Protein AF-A0A2S6GXG1-F1 (afdb_monomer_lite)

Foldseek 3Di:
DDPVVLVVCVVVVHDCVVVDPCVPDDDPPPDDDDDDDDDDPVVLVVLVVVCVVVVHDSVVSV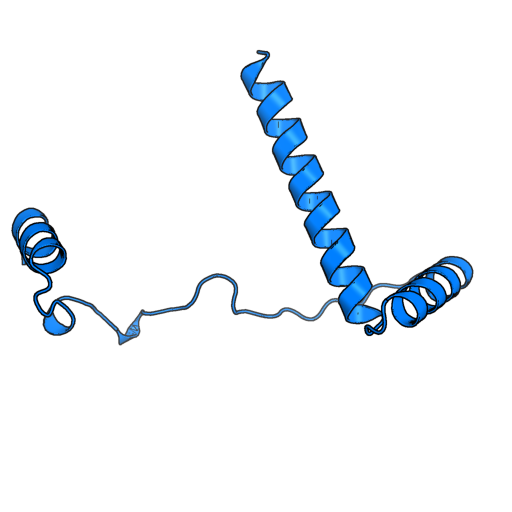VVVVVVVVVVVVVVVVVVVVVD

Organism: NCBI:txid173365

Secondary structure (DSSP, 8-state):
--HHHHHHHHHTT---GGGS-GGG---TT-----------HHHHHHHHHHHHHHT--HHHHHHHHHHHHHHHHHHHHHHHHHT-

Radius of gyration: 21.98 Å; chains: 1; bounding box: 42×41×55 Å

pLDDT: mean 90.19, std 7.78, range [59.84, 98.25]

Structure (mmCIF, N/CA/C/O backbone):
data_AF-A0A2S6GXG1-F1
#
_entry.id   AF-A0A2S6GXG1-F1
#
loop_
_atom_site.group_PDB
_atom_site.id
_atom_site.type_symbol
_atom_site.label_atom_id
_atom_site.label_alt_id
_atom_site.label_comp_id
_atom_site.label_asym_id
_atom_site.label_entity_id
_atom_site.label_seq_id
_atom_site.pdbx_PDB_ins_code
_atom_site.Cartn_x
_atom_site.Cartn_y
_atom_site.Cartn_z
_atom_site.occupancy
_atom_site.B_iso_or_equiv
_atom_site.auth_seq_id
_atom_site.auth_comp_id
_atom_site.auth_asym_id
_atom_site.auth_atom_id
_atom_site.pdbx_PDB_model_num
ATOM 1 N N . MET A 1 1 ? -26.525 -6.091 27.162 1.00 80.25 1 MET A N 1
ATOM 2 C CA . MET A 1 1 ? -25.979 -5.619 28.455 1.00 80.25 1 MET A CA 1
ATOM 3 C C . MET A 1 1 ? -25.800 -4.110 28.404 1.00 80.25 1 MET A C 1
ATOM 5 O O . MET A 1 1 ? -25.899 -3.553 27.312 1.00 80.25 1 MET A O 1
ATOM 9 N N . LYS A 1 2 ? -25.586 -3.446 29.541 1.00 86.94 2 LYS A N 1
ATOM 10 C CA . LYS A 1 2 ? -25.212 -2.022 29.548 1.00 86.94 2 LYS A CA 1
ATOM 11 C C . LYS A 1 2 ? -23.733 -1.859 29.176 1.00 86.94 2 LYS A C 1
ATOM 13 O O . LYS A 1 2 ? -22.966 -2.795 29.367 1.00 86.94 2 LYS A O 1
ATOM 18 N N . ALA A 1 3 ? -23.344 -0.692 28.661 1.00 87.88 3 ALA A N 1
ATOM 19 C CA . ALA A 1 3 ? -21.962 -0.426 28.246 1.00 87.88 3 ALA A CA 1
ATOM 20 C C . ALA A 1 3 ? -20.960 -0.635 29.398 1.00 87.88 3 ALA A C 1
ATOM 22 O O . ALA A 1 3 ? -20.029 -1.413 29.252 1.00 87.88 3 ALA A O 1
ATOM 23 N N . ASP A 1 4 ? -21.244 -0.083 30.580 1.00 91.00 4 ASP A N 1
ATOM 24 C CA . ASP A 1 4 ? -20.363 -0.208 31.753 1.00 91.00 4 ASP A CA 1
ATOM 25 C C . ASP A 1 4 ? -20.130 -1.669 32.192 1.00 91.00 4 ASP A C 1
ATOM 27 O O . ASP A 1 4 ? -19.062 -2.032 32.680 1.00 91.00 4 ASP A O 1
ATOM 31 N N . GLU A 1 5 ? -21.135 -2.534 32.017 1.00 88.75 5 GLU A N 1
ATOM 32 C CA . GLU A 1 5 ? -21.026 -3.967 32.318 1.00 88.75 5 GLU A CA 1
ATOM 33 C C . GLU A 1 5 ? -20.222 -4.715 31.250 1.00 88.75 5 GLU A C 1
ATOM 35 O O . GLU A 1 5 ? -19.544 -5.692 31.564 1.00 88.75 5 GLU A O 1
ATOM 40 N N . PHE A 1 6 ? -20.325 -4.284 29.989 1.00 91.44 6 PHE A N 1
ATOM 41 C CA . PHE A 1 6 ? -19.544 -4.825 28.881 1.00 91.44 6 PHE A CA 1
ATOM 42 C C . PHE A 1 6 ? -18.063 -4.507 29.075 1.00 91.44 6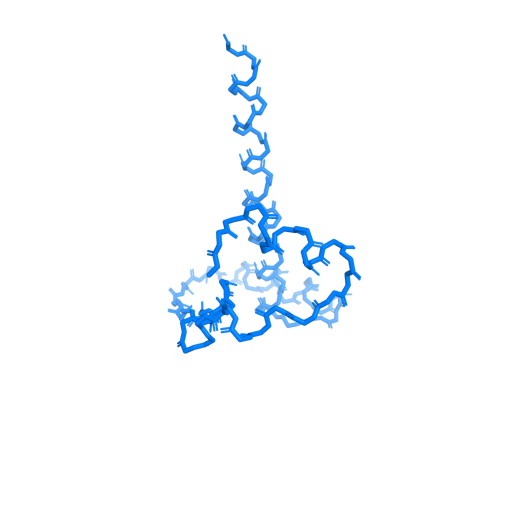 PHE A C 1
ATOM 44 O O . PHE A 1 6 ? -17.247 -5.426 29.046 1.00 91.44 6 PHE A O 1
ATOM 51 N N . ASP A 1 7 ? -17.744 -3.238 29.341 1.00 88.75 7 ASP A N 1
ATOM 52 C CA . ASP A 1 7 ? -16.371 -2.758 29.520 1.00 88.75 7 ASP A CA 1
ATOM 53 C C . ASP A 1 7 ? -15.698 -3.467 30.693 1.00 88.75 7 ASP A C 1
ATOM 55 O O . ASP A 1 7 ? -14.630 -4.053 30.540 1.00 88.75 7 ASP A O 1
ATOM 59 N N . LYS A 1 8 ? -16.381 -3.547 31.841 1.00 93.12 8 LYS A N 1
ATOM 60 C CA . LYS A 1 8 ? -15.866 -4.278 33.001 1.00 93.12 8 LYS A CA 1
ATOM 61 C C . LYS A 1 8 ? -15.588 -5.752 32.685 1.00 93.12 8 LYS A C 1
ATOM 63 O O . LYS A 1 8 ? -14.546 -6.275 33.066 1.00 93.12 8 LYS A O 1
ATOM 68 N N . LYS A 1 9 ? -16.507 -6.429 31.987 1.00 90.50 9 LYS A N 1
ATOM 69 C CA . LYS A 1 9 ? -16.351 -7.849 31.635 1.00 90.50 9 LYS A CA 1
ATOM 70 C C . LYS A 1 9 ? -15.203 -8.065 30.646 1.00 90.50 9 LYS A C 1
ATOM 72 O O . LYS A 1 9 ? -14.508 -9.070 30.753 1.00 90.50 9 LYS A O 1
ATOM 77 N N . PHE A 1 10 ? -15.006 -7.135 29.714 1.00 91.06 10 PHE A N 1
ATOM 78 C CA . PHE A 1 10 ? -13.882 -7.137 28.782 1.00 91.06 10 PHE A CA 1
ATOM 79 C C . PHE A 1 10 ? -12.543 -6.947 29.509 1.00 91.06 10 PHE A C 1
ATOM 81 O O . PHE A 1 10 ? -11.632 -7.753 29.323 1.00 91.06 10 PHE A O 1
ATOM 88 N N . ASP A 1 11 ? -12.446 -5.943 30.383 1.00 92.62 11 ASP A N 1
ATOM 89 C CA . AS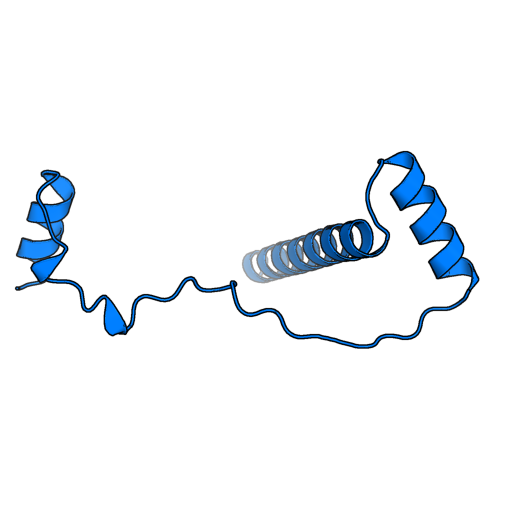P A 1 11 ? -11.221 -5.615 31.126 1.00 92.62 11 ASP A CA 1
ATOM 90 C C . ASP A 1 11 ? -10.810 -6.720 32.112 1.00 92.62 11 ASP A C 1
ATOM 92 O O . ASP A 1 11 ? -9.625 -6.972 32.324 1.00 92.62 11 ASP A O 1
ATOM 96 N N . GLU A 1 12 ? -11.785 -7.429 32.685 1.00 94.69 12 GLU A N 1
ATOM 97 C CA . GLU A 1 12 ? -11.563 -8.594 33.549 1.00 94.69 12 GLU A CA 1
ATOM 98 C C . GLU A 1 12 ? -11.178 -9.867 32.761 1.00 94.69 12 GLU A C 1
ATOM 100 O O . GLU A 1 12 ? -10.970 -10.926 33.356 1.00 94.69 12 GLU A O 1
ATOM 105 N N . GLY A 1 13 ? -11.063 -9.789 31.428 1.00 89.69 13 GLY A N 1
ATOM 106 C CA . GLY A 1 13 ? -10.722 -10.917 30.555 1.00 89.69 13 GLY A CA 1
ATOM 107 C C . GLY A 1 13 ? -11.853 -11.938 30.393 1.00 89.69 13 GLY A C 1
ATOM 108 O O . GLY A 1 13 ? -11.606 -13.088 30.025 1.00 89.69 13 GLY A O 1
ATOM 109 N N . GLY A 1 14 ? -13.089 -11.544 30.702 1.00 88.88 14 GLY A N 1
ATOM 110 C CA . GLY A 1 14 ? -14.278 -12.372 30.560 1.00 88.88 14 GLY A CA 1
ATOM 111 C C . GLY A 1 14 ? -14.760 -12.485 29.112 1.00 88.88 14 GLY A C 1
ATOM 112 O O . GLY A 1 14 ? -14.476 -11.644 28.261 1.00 88.88 14 GLY A O 1
ATOM 113 N N . ASP A 1 15 ? -15.544 -13.529 28.830 1.00 89.75 15 ASP A N 1
ATOM 114 C CA . ASP A 1 15 ? -16.123 -13.738 27.499 1.00 89.75 15 ASP A CA 1
ATOM 115 C C . ASP A 1 15 ? -17.271 -12.750 27.220 1.00 89.75 15 ASP A C 1
ATOM 117 O O . ASP A 1 15 ? -18.255 -12.675 27.966 1.00 89.75 15 ASP A O 1
ATOM 121 N N . ILE A 1 16 ? -17.146 -11.993 26.132 1.00 91.62 16 ILE A N 1
ATOM 122 C CA . ILE A 1 16 ? -18.110 -10.989 25.666 1.00 91.62 16 ILE A CA 1
ATOM 123 C C . ILE A 1 16 ? -18.778 -11.375 24.338 1.00 91.62 16 ILE A C 1
ATOM 125 O O . ILE A 1 16 ? -19.578 -10.596 23.821 1.00 91.62 16 ILE A O 1
ATOM 129 N N . LEU A 1 17 ? -18.474 -12.550 23.771 1.00 88.00 17 LEU A N 1
ATOM 130 C CA . LEU A 1 17 ? -18.941 -12.953 22.439 1.00 88.00 17 LEU A CA 1
ATOM 131 C C . LEU A 1 17 ? -20.470 -12.977 22.334 1.00 88.00 17 LEU A C 1
ATOM 133 O O . LEU A 1 17 ? -21.007 -12.516 21.331 1.00 88.00 17 LEU A O 1
ATOM 137 N N . ASP A 1 18 ? -21.169 -13.399 23.391 1.00 87.12 18 ASP A N 1
ATOM 138 C CA . ASP A 1 18 ? -22.640 -13.422 23.450 1.00 87.12 18 ASP A CA 1
ATOM 139 C C . ASP A 1 18 ? -23.281 -12.028 23.343 1.00 87.12 18 ASP A C 1
ATOM 141 O O . ASP A 1 18 ? -24.460 -11.893 23.012 1.00 87.12 18 ASP A O 1
ATOM 145 N N . ALA A 1 19 ? -22.519 -10.974 23.651 1.00 87.62 19 ALA A N 1
ATOM 146 C CA . ALA A 1 19 ? -22.968 -9.590 23.560 1.00 87.62 19 ALA A CA 1
ATOM 147 C C . ALA A 1 19 ? -22.662 -8.946 22.196 1.00 87.62 19 ALA A C 1
ATOM 149 O O . ALA A 1 19 ? -23.102 -7.821 21.948 1.00 87.62 19 ALA A O 1
ATOM 150 N N . LEU A 1 20 ? -21.925 -9.633 21.316 1.00 87.50 20 LEU A N 1
ATOM 151 C CA . LEU A 1 20 ? -21.515 -9.135 20.006 1.00 87.50 20 LEU A CA 1
ATOM 152 C C . LEU A 1 20 ? -22.373 -9.735 18.885 1.00 87.50 20 LEU A C 1
ATOM 154 O O . LEU A 1 20 ? -22.526 -10.947 18.759 1.00 87.50 20 LEU A O 1
ATOM 158 N N . ASP A 1 21 ? -22.871 -8.881 17.989 1.00 86.69 21 ASP A N 1
ATOM 159 C CA . ASP A 1 21 ? -23.500 -9.326 16.743 1.00 86.69 21 ASP A CA 1
ATOM 160 C C . ASP A 1 21 ? -22.425 -9.675 15.702 1.00 86.69 21 ASP A C 1
ATOM 162 O O . ASP A 1 21 ? -22.040 -8.860 14.855 1.00 86.69 21 ASP A O 1
ATOM 166 N N . LEU A 1 22 ? -21.928 -10.912 15.767 1.00 86.00 22 LEU A N 1
ATOM 167 C CA . LEU A 1 22 ? -20.890 -11.405 14.861 1.00 86.00 22 LEU A CA 1
ATOM 168 C C . LEU A 1 22 ? -21.358 -11.494 13.401 1.00 86.00 22 LEU A C 1
ATOM 170 O O . LEU A 1 22 ? -20.519 -11.495 12.503 1.00 86.00 22 LEU A O 1
ATOM 174 N N . SER A 1 23 ? -22.669 -11.496 13.130 1.00 86.12 23 SER A N 1
ATOM 175 C CA . SER A 1 23 ? -23.186 -11.491 11.752 1.00 86.12 23 SER A CA 1
ATOM 176 C C . SER A 1 23 ? -22.828 -10.208 10.992 1.00 86.12 23 SER A C 1
ATOM 178 O O . SER A 1 23 ? -22.759 -10.203 9.764 1.00 86.12 23 SER A O 1
ATOM 180 N N . LYS A 1 24 ? -22.548 -9.123 11.725 1.00 81.44 24 LYS A N 1
ATOM 181 C CA . LYS A 1 24 ? -22.100 -7.830 11.191 1.00 81.44 24 LYS A CA 1
ATOM 182 C C . LYS A 1 24 ? -20.603 -7.593 11.372 1.00 81.44 24 LYS A C 1
ATOM 184 O O . LYS A 1 24 ? -20.111 -6.531 10.980 1.00 81.44 24 LYS A O 1
ATOM 189 N N . ALA A 1 25 ? -19.875 -8.544 11.958 1.00 82.31 25 ALA A N 1
ATOM 190 C CA . ALA A 1 25 ? -18.436 -8.428 12.117 1.00 82.31 25 ALA A CA 1
ATOM 191 C C . ALA A 1 25 ? -17.779 -8.397 10.732 1.00 82.31 25 ALA A C 1
ATOM 193 O O . ALA A 1 25 ? -17.826 -9.361 9.971 1.00 82.31 25 ALA A O 1
ATOM 194 N N . LYS A 1 26 ? -17.154 -7.267 10.399 1.00 77.50 26 LYS A N 1
ATOM 195 C CA . LYS A 1 26 ? -16.391 -7.095 9.164 1.00 77.50 26 LYS A CA 1
ATOM 196 C C . LYS A 1 26 ? -15.003 -6.578 9.486 1.00 77.50 26 LYS A C 1
ATOM 198 O O . LYS A 1 26 ? -14.842 -5.683 10.314 1.00 77.50 26 LYS A O 1
ATOM 203 N N . ARG A 1 27 ? -14.000 -7.098 8.783 1.00 75.12 27 ARG A N 1
ATOM 204 C CA . ARG A 1 27 ? -12.688 -6.454 8.747 1.00 75.12 27 ARG A CA 1
ATOM 205 C C . ARG A 1 27 ? -12.786 -5.256 7.815 1.00 75.12 27 ARG A C 1
ATOM 207 O O . ARG A 1 27 ? -12.930 -5.409 6.604 1.00 75.12 27 ARG A O 1
ATOM 214 N N . THR A 1 28 ? -12.755 -4.057 8.378 1.00 69.94 28 THR A N 1
ATOM 215 C CA . THR A 1 28 ? -12.589 -2.835 7.590 1.00 69.94 28 THR A CA 1
ATOM 216 C C . THR A 1 28 ? -11.269 -2.921 6.809 1.00 69.94 28 THR A C 1
ATOM 218 O O . THR A 1 28 ? -10.314 -3.540 7.269 1.00 69.94 28 THR A O 1
ATOM 221 N N . MET A 1 29 ? -11.231 -2.358 5.595 1.00 67.44 29 MET A N 1
ATOM 222 C CA . MET A 1 29 ? -10.075 -2.395 4.673 1.00 67.44 29 MET A CA 1
ATOM 223 C C . MET A 1 29 ? -9.751 -3.748 4.001 1.00 67.44 29 MET A C 1
ATOM 225 O O . MET A 1 29 ? -8.708 -3.866 3.361 1.00 67.44 29 MET A O 1
ATOM 229 N N . HIS A 1 30 ? -10.627 -4.757 4.084 1.00 66.62 30 HIS A N 1
ATOM 230 C CA . HIS A 1 30 ? -10.436 -6.026 3.358 1.00 66.62 30 HIS A CA 1
ATOM 231 C C . HIS A 1 30 ? -10.947 -6.006 1.905 1.00 66.62 30 HIS A C 1
ATOM 233 O O . HIS A 1 30 ? -10.511 -6.827 1.096 1.00 66.62 30 HIS A O 1
ATOM 239 N N . ASP A 1 31 ? -11.851 -5.083 1.566 1.00 78.88 31 ASP A N 1
ATOM 240 C CA . ASP A 1 31 ? -12.469 -5.028 0.240 1.00 78.88 31 ASP A CA 1
ATOM 241 C C . ASP A 1 31 ? -11.466 -4.537 -0.813 1.00 78.88 31 ASP A C 1
ATOM 243 O O . ASP A 1 31 ? -11.047 -3.377 -0.818 1.00 78.88 31 ASP A O 1
ATOM 247 N N . GLN A 1 32 ? -11.081 -5.424 -1.732 1.00 80.12 32 GLN A N 1
ATOM 248 C CA . GLN A 1 32 ? -10.200 -5.091 -2.850 1.00 80.12 32 GLN A CA 1
ATOM 249 C C . GLN A 1 32 ? -11.025 -4.668 -4.067 1.00 80.12 32 GLN A C 1
ATOM 251 O O . GLN A 1 32 ? -11.850 -5.430 -4.571 1.00 80.12 32 GLN A O 1
ATOM 256 N N . LYS A 1 33 ? -10.765 -3.467 -4.590 1.00 88.06 33 LYS A N 1
ATOM 257 C CA . LYS A 1 33 ? -11.354 -2.982 -5.844 1.00 88.06 33 LYS A CA 1
ATOM 258 C C . LYS A 1 33 ? -10.298 -2.975 -6.946 1.00 88.06 33 LYS A C 1
ATOM 260 O O . LYS A 1 33 ? -9.227 -2.402 -6.771 1.00 88.06 33 LYS A O 1
ATOM 265 N N . ARG A 1 34 ? -10.606 -3.587 -8.095 1.00 88.81 34 ARG A N 1
ATOM 266 C CA . ARG A 1 34 ? -9.732 -3.546 -9.277 1.00 88.81 34 ARG A CA 1
ATOM 267 C C . ARG A 1 34 ? -9.828 -2.180 -9.955 1.00 88.81 34 ARG A C 1
ATOM 269 O O . ARG A 1 34 ? -10.928 -1.672 -10.169 1.00 88.81 34 ARG A O 1
ATOM 276 N N . VAL A 1 35 ? -8.677 -1.621 -10.311 1.00 91.50 35 VAL A N 1
ATOM 277 C CA . VAL A 1 35 ? -8.546 -0.364 -11.053 1.00 91.50 35 VAL A CA 1
ATOM 278 C C . VAL A 1 35 ? -7.580 -0.602 -12.211 1.00 91.50 35 VAL A C 1
ATOM 280 O O . VAL A 1 35 ? -6.558 -1.260 -12.022 1.00 91.50 35 VAL A O 1
ATOM 283 N N . ASN A 1 36 ? -7.916 -0.088 -13.393 1.00 93.75 36 ASN A N 1
ATOM 284 C CA . ASN A 1 36 ? -7.048 -0.116 -14.570 1.00 93.75 36 ASN A CA 1
ATOM 285 C C . ASN A 1 36 ? -6.409 1.266 -14.735 1.00 93.75 36 ASN A C 1
ATOM 287 O O . ASN A 1 36 ? -7.107 2.273 -14.619 1.00 93.75 36 ASN A O 1
ATOM 291 N N . VAL A 1 37 ? -5.100 1.306 -14.977 1.00 93.38 37 VAL A N 1
ATOM 292 C CA . VAL A 1 37 ? -4.320 2.539 -15.134 1.00 93.38 37 VAL A CA 1
ATOM 293 C C . VAL A 1 37 ? -3.292 2.319 -16.234 1.00 93.38 37 VAL A C 1
ATOM 295 O O . VAL A 1 37 ? -2.593 1.304 -16.218 1.00 93.38 37 VAL A O 1
ATOM 298 N N . ASP A 1 38 ? -3.190 3.275 -17.152 1.00 96.38 38 ASP A N 1
ATOM 299 C CA . ASP A 1 38 ? -2.156 3.292 -18.182 1.00 96.38 38 ASP A CA 1
ATOM 300 C C . ASP A 1 38 ? -0.928 4.061 -17.689 1.00 96.38 38 ASP A C 1
ATOM 302 O O . ASP A 1 38 ? -1.043 5.129 -17.082 1.00 96.38 38 ASP A O 1
ATOM 306 N N . PHE A 1 39 ? 0.259 3.526 -17.973 1.00 96.06 39 PHE A N 1
ATOM 307 C CA . PHE A 1 39 ? 1.538 4.130 -17.609 1.00 96.06 39 PHE A CA 1
ATOM 308 C C . PHE A 1 39 ? 2.418 4.308 -18.851 1.00 96.06 39 PHE A C 1
ATOM 310 O O . PHE A 1 39 ? 2.445 3.422 -19.709 1.00 96.06 39 PHE A O 1
ATOM 317 N N . PRO A 1 40 ? 3.183 5.410 -18.953 1.00 98.25 40 PRO A N 1
ATOM 318 C CA . PRO A 1 40 ? 4.215 5.540 -19.974 1.00 98.25 40 PRO A CA 1
ATOM 319 C C . PRO A 1 40 ? 5.250 4.411 -19.879 1.00 98.25 40 PRO A C 1
ATOM 321 O O . PRO A 1 40 ? 5.613 3.998 -18.777 1.00 98.25 40 PRO A O 1
ATOM 324 N N . ALA A 1 41 ? 5.787 3.973 -21.021 1.00 97.88 41 ALA A N 1
ATOM 325 C CA . ALA A 1 41 ? 6.756 2.873 -21.081 1.00 97.88 41 ALA A CA 1
ATOM 326 C C . ALA A 1 41 ? 7.969 3.087 -20.154 1.00 97.88 41 ALA A C 1
ATOM 328 O O . ALA A 1 41 ? 8.293 2.211 -19.358 1.00 97.88 41 ALA A O 1
ATOM 329 N N . TRP A 1 42 ? 8.550 4.293 -20.159 1.00 98.19 42 TRP A N 1
ATOM 330 C CA . TRP A 1 42 ? 9.694 4.642 -19.302 1.00 98.19 42 TRP A CA 1
ATOM 331 C C . TRP A 1 42 ? 9.401 4.477 -17.802 1.00 98.19 42 TRP A C 1
ATOM 333 O O . TRP A 1 42 ? 10.294 4.172 -17.008 1.00 98.19 42 TRP A O 1
ATOM 343 N N . MET A 1 43 ? 8.144 4.679 -17.395 1.00 97.25 43 MET A N 1
ATOM 344 C CA . MET A 1 43 ? 7.734 4.548 -16.001 1.00 97.25 43 MET A CA 1
ATOM 345 C C . MET A 1 43 ? 7.614 3.076 -15.619 1.00 97.25 43 MET A C 1
ATOM 347 O O . MET A 1 43 ? 8.050 2.696 -14.538 1.00 97.25 43 MET A O 1
ATOM 351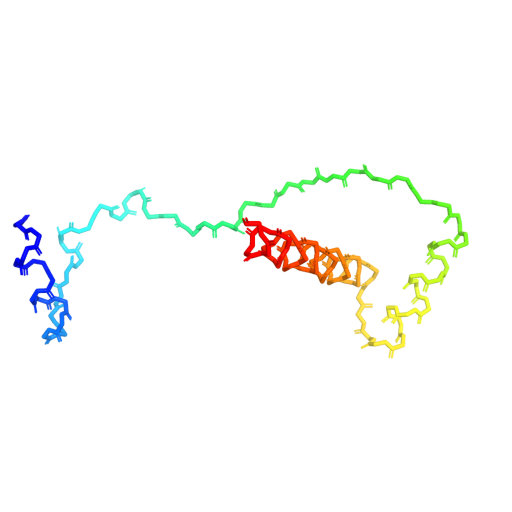 N N . ILE A 1 44 ? 7.074 2.246 -16.516 1.00 96.62 44 ILE A N 1
ATOM 352 C CA . ILE A 1 44 ? 6.992 0.795 -16.318 1.00 96.62 44 ILE A CA 1
ATOM 353 C C . ILE A 1 44 ? 8.397 0.204 -16.174 1.00 96.62 44 ILE A C 1
ATOM 355 O O . ILE A 1 44 ? 8.644 -0.520 -15.215 1.00 96.62 44 ILE A O 1
ATOM 359 N N . GLU A 1 45 ? 9.324 0.576 -17.057 1.00 97.69 45 GLU A N 1
ATOM 360 C CA . GLU A 1 45 ? 10.724 0.129 -16.999 1.00 97.69 45 GLU A CA 1
ATOM 361 C C . GLU A 1 45 ? 11.398 0.515 -15.676 1.00 97.69 45 GLU A C 1
ATOM 363 O O . GLU A 1 45 ? 12.106 -0.284 -15.062 1.00 97.69 45 GLU A O 1
ATOM 368 N N . SER A 1 46 ? 11.138 1.736 -15.202 1.00 96.75 46 SER A N 1
ATOM 369 C CA . SER A 1 46 ? 11.656 2.216 -13.919 1.00 96.75 46 SER A CA 1
ATOM 370 C C . SER A 1 46 ? 11.069 1.440 -12.734 1.00 96.75 46 SER A C 1
ATOM 372 O O . SER A 1 46 ? 11.802 1.084 -11.812 1.00 96.75 46 SER A O 1
ATOM 374 N N . LEU A 1 47 ? 9.763 1.148 -12.767 1.00 96.94 47 LEU A N 1
ATOM 375 C CA . LEU A 1 47 ? 9.077 0.358 -11.740 1.00 96.94 47 LEU A CA 1
ATOM 376 C C . LEU A 1 47 ? 9.579 -1.087 -11.703 1.00 96.94 47 LEU A C 1
ATOM 378 O O . LEU A 1 47 ? 9.758 -1.630 -10.619 1.00 96.94 47 LEU A O 1
ATOM 382 N N . ASP A 1 48 ? 9.814 -1.697 -12.864 1.00 97.00 48 ASP A N 1
ATOM 383 C CA . ASP A 1 48 ? 10.333 -3.063 -12.968 1.00 97.00 48 ASP A CA 1
ATOM 384 C C . ASP A 1 48 ? 11.726 -3.188 -12.377 1.00 97.00 48 ASP A C 1
ATOM 386 O O . ASP A 1 48 ? 11.954 -4.032 -11.515 1.00 97.00 48 ASP A O 1
ATOM 390 N N . LYS A 1 49 ? 12.636 -2.288 -12.761 1.00 97.50 49 LYS A N 1
ATOM 391 C CA . LYS A 1 49 ? 14.002 -2.275 -12.232 1.00 97.50 49 LYS A CA 1
ATOM 392 C C . LYS A 1 49 ? 14.024 -2.200 -10.705 1.00 97.50 49 LYS A C 1
ATOM 394 O O . LYS 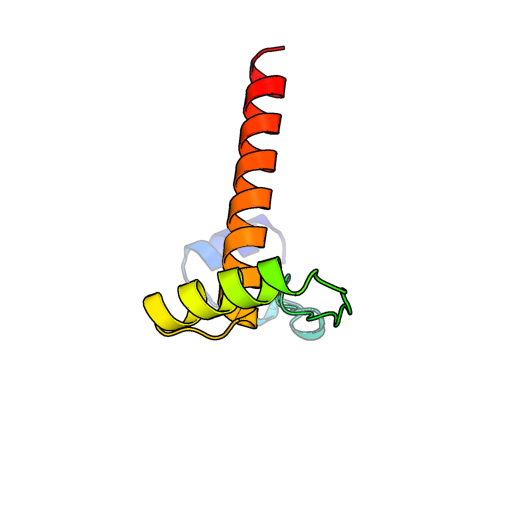A 1 49 ? 14.859 -2.831 -10.060 1.00 97.50 49 LYS A O 1
ATOM 399 N N . GLU A 1 50 ? 13.125 -1.412 -10.131 1.00 97.19 50 GLU A N 1
ATOM 400 C CA . GLU A 1 50 ? 13.047 -1.236 -8.688 1.00 97.19 50 GLU A CA 1
ATOM 401 C C . GLU A 1 50 ? 12.372 -2.414 -7.980 1.00 97.19 50 GLU A C 1
ATOM 403 O O . GLU A 1 50 ? 12.833 -2.854 -6.925 1.00 97.19 50 GLU A O 1
ATOM 408 N N . ALA A 1 51 ? 11.316 -2.962 -8.582 1.00 97.44 51 ALA A N 1
ATOM 409 C CA . ALA A 1 51 ? 10.664 -4.170 -8.105 1.00 97.44 51 ALA A CA 1
ATOM 410 C C . ALA A 1 51 ? 11.660 -5.343 -8.060 1.00 97.44 51 ALA A C 1
ATOM 412 O O . ALA A 1 51 ? 11.768 -6.011 -7.030 1.00 97.44 51 ALA A O 1
ATOM 413 N N . ASP A 1 52 ? 12.469 -5.508 -9.109 1.00 97.12 52 ASP A N 1
ATOM 414 C CA . ASP A 1 52 ? 13.526 -6.519 -9.191 1.00 97.12 52 ASP A CA 1
ATOM 415 C C . ASP A 1 52 ? 14.622 -6.292 -8.143 1.00 97.12 52 ASP A C 1
ATOM 417 O O . ASP A 1 52 ? 15.052 -7.235 -7.477 1.00 97.12 52 ASP A O 1
ATOM 421 N N . ARG A 1 53 ? 15.048 -5.037 -7.940 1.00 96.88 53 ARG A N 1
ATOM 422 C CA . ARG A 1 53 ? 16.075 -4.674 -6.948 1.00 96.88 53 ARG A CA 1
ATOM 423 C C . ARG A 1 53 ? 15.678 -5.073 -5.526 1.00 96.88 53 ARG A C 1
ATOM 425 O O . ARG A 1 53 ? 16.541 -5.459 -4.739 1.00 96.88 53 ARG A O 1
ATOM 432 N N . ILE A 1 54 ? 14.398 -4.935 -5.187 1.00 94.75 54 ILE A N 1
ATOM 433 C CA . ILE A 1 54 ? 13.855 -5.232 -3.852 1.00 94.75 54 ILE A CA 1
ATOM 434 C C . ILE A 1 54 ? 13.336 -6.682 -3.770 1.00 94.75 54 ILE A C 1
ATOM 436 O O . ILE A 1 54 ? 13.142 -7.208 -2.676 1.00 94.75 54 ILE A O 1
ATOM 440 N N . GLY A 1 55 ? 13.155 -7.359 -4.908 1.00 95.88 55 GLY A N 1
ATOM 441 C CA . GLY A 1 55 ? 12.658 -8.734 -4.975 1.00 95.88 55 GLY A CA 1
ATOM 442 C C . GLY A 1 55 ? 11.144 -8.839 -4.775 1.00 95.88 55 GLY A C 1
ATOM 443 O O . GLY A 1 55 ? 10.661 -9.766 -4.126 1.00 95.88 55 GLY A O 1
ATOM 444 N N . VAL A 1 56 ? 10.382 -7.878 -5.300 1.00 96.94 56 VAL A N 1
ATOM 445 C CA . VAL A 1 56 ? 8.915 -7.825 -5.209 1.00 96.94 56 VAL A CA 1
ATOM 446 C C . VAL A 1 56 ? 8.284 -7.694 -6.592 1.00 96.94 56 VAL A C 1
ATOM 448 O O . VAL A 1 56 ? 8.958 -7.447 -7.582 1.00 96.94 56 VAL A O 1
ATOM 451 N N . THR A 1 57 ? 6.963 -7.850 -6.685 1.00 97.25 57 THR A N 1
ATOM 452 C CA . THR A 1 57 ? 6.261 -7.625 -7.957 1.00 97.25 57 THR A CA 1
ATOM 453 C C . THR A 1 57 ? 6.076 -6.133 -8.240 1.00 97.25 57 THR A C 1
ATOM 455 O O . THR A 1 57 ? 5.956 -5.325 -7.313 1.00 97.25 57 THR A O 1
ATOM 458 N N . ARG A 1 58 ? 5.910 -5.771 -9.519 1.00 95.62 58 ARG A N 1
ATOM 459 C CA . ARG A 1 58 ? 5.513 -4.413 -9.933 1.00 95.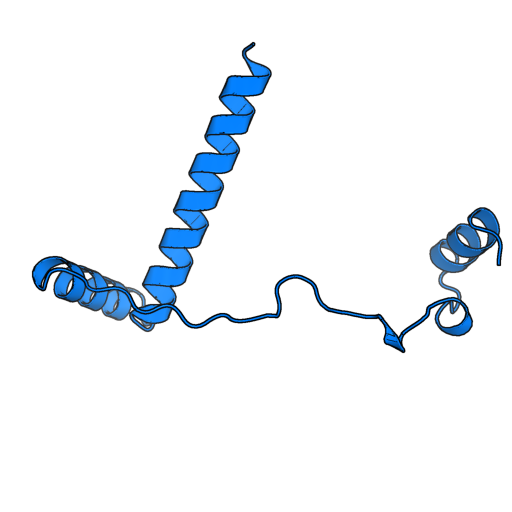62 58 ARG A CA 1
ATOM 460 C C . ARG A 1 58 ? 4.263 -3.913 -9.194 1.00 95.62 58 ARG A C 1
ATOM 462 O O . ARG A 1 58 ? 4.188 -2.761 -8.783 1.00 95.62 58 ARG A O 1
ATOM 469 N N . GLN A 1 59 ? 3.269 -4.778 -8.998 1.00 94.81 59 GLN A N 1
ATOM 470 C CA . GLN A 1 59 ? 2.043 -4.411 -8.280 1.00 94.81 59 GLN A CA 1
ATOM 471 C C . GLN A 1 59 ? 2.318 -4.100 -6.803 1.00 94.81 59 GLN A C 1
ATOM 473 O O . GLN A 1 59 ? 1.738 -3.165 -6.251 1.00 94.81 59 GLN A O 1
ATOM 478 N N . SER A 1 60 ? 3.222 -4.853 -6.174 1.00 94.75 60 SER A N 1
ATOM 479 C CA . SER A 1 60 ? 3.628 -4.633 -4.786 1.00 94.75 60 SER A CA 1
ATOM 480 C C . SER A 1 60 ? 4.338 -3.293 -4.612 1.00 94.75 60 SER A C 1
ATOM 482 O O . SER A 1 60 ? 3.977 -2.556 -3.698 1.00 94.75 60 SER A O 1
ATOM 484 N N . ILE A 1 61 ? 5.286 -2.945 -5.494 1.00 95.56 61 ILE A N 1
ATOM 485 C CA . ILE A 1 61 ? 6.005 -1.666 -5.382 1.00 95.56 61 ILE A CA 1
ATOM 486 C C . ILE A 1 61 ? 5.068 -0.473 -5.617 1.00 95.56 61 ILE A C 1
ATOM 488 O O . ILE A 1 61 ? 5.090 0.478 -4.840 1.00 95.56 61 ILE A O 1
ATOM 492 N N . ILE A 1 62 ? 4.148 -0.569 -6.590 1.00 95.62 62 ILE A N 1
ATOM 493 C CA . ILE A 1 62 ? 3.110 0.452 -6.817 1.00 95.62 62 ILE A CA 1
ATOM 494 C C . ILE A 1 62 ? 2.260 0.647 -5.556 1.00 95.62 62 ILE A C 1
ATOM 496 O O . ILE A 1 62 ? 1.991 1.780 -5.160 1.00 95.62 62 ILE A O 1
ATOM 500 N N . LYS A 1 63 ? 1.839 -0.448 -4.911 1.00 93.62 63 LYS A N 1
ATOM 501 C CA . LYS A 1 63 ? 1.020 -0.390 -3.695 1.00 93.62 63 LYS A CA 1
ATOM 502 C C . LYS A 1 63 ? 1.756 0.300 -2.545 1.00 93.62 63 LYS A C 1
ATOM 504 O O . LYS A 1 63 ? 1.152 1.133 -1.875 1.00 93.62 63 LYS A O 1
ATOM 509 N N . VAL A 1 64 ? 3.018 -0.059 -2.310 1.00 94.25 64 VAL A N 1
ATOM 510 C CA . VAL A 1 64 ? 3.829 0.499 -1.216 1.00 94.25 64 VAL A CA 1
ATOM 511 C C . VAL A 1 64 ? 4.035 1.996 -1.420 1.00 94.25 64 VAL A C 1
ATOM 513 O O . VAL A 1 64 ? 3.656 2.780 -0.557 1.00 94.25 64 VAL A O 1
ATOM 516 N N . TRP A 1 65 ? 4.512 2.409 -2.592 1.00 95.62 65 TRP A N 1
ATOM 517 C CA . TRP A 1 65 ? 4.771 3.823 -2.873 1.00 95.62 65 TRP A CA 1
ATOM 518 C C . TRP A 1 65 ? 3.514 4.686 -2.855 1.00 95.62 65 TRP A C 1
ATOM 520 O O . TRP A 1 65 ? 3.551 5.834 -2.413 1.00 95.62 65 TRP A O 1
ATOM 530 N N . LEU A 1 66 ? 2.383 4.150 -3.323 1.00 95.25 66 LEU A N 1
ATOM 531 C CA . LEU A 1 66 ? 1.112 4.860 -3.236 1.00 95.25 66 LEU A CA 1
ATOM 532 C C . LEU A 1 66 ? 0.681 5.050 -1.776 1.00 95.25 66 LEU A C 1
ATOM 534 O O . LEU A 1 66 ? 0.217 6.133 -1.429 1.00 95.25 66 LEU A O 1
ATOM 538 N N . ALA A 1 67 ? 0.844 4.029 -0.929 1.00 93.44 67 ALA A N 1
ATOM 539 C CA . ALA A 1 67 ? 0.543 4.132 0.496 1.00 93.44 67 ALA A CA 1
ATOM 540 C C . ALA A 1 67 ? 1.442 5.171 1.184 1.00 93.44 67 ALA A C 1
ATOM 542 O O . ALA A 1 67 ? 0.920 6.094 1.804 1.00 93.44 67 ALA A O 1
ATOM 543 N N . GLU A 1 68 ? 2.760 5.097 0.973 1.00 95.25 68 GLU A N 1
ATOM 544 C CA . GLU A 1 68 ? 3.735 6.058 1.510 1.00 95.25 68 GLU A CA 1
ATOM 545 C C . GLU A 1 68 ? 3.394 7.495 1.102 1.00 95.25 68 GLU A C 1
ATOM 547 O O . GLU A 1 68 ? 3.370 8.403 1.933 1.00 95.25 68 GLU A O 1
ATOM 552 N N . ARG A 1 69 ? 3.054 7.709 -0.176 1.00 95.88 69 ARG A N 1
ATOM 553 C CA . ARG A 1 69 ? 2.675 9.036 -0.665 1.00 95.88 69 ARG A CA 1
ATOM 554 C C . ARG A 1 69 ? 1.384 9.545 -0.023 1.00 95.88 69 ARG A C 1
ATOM 556 O O . ARG A 1 69 ? 1.278 10.734 0.271 1.00 95.88 69 ARG A O 1
ATOM 563 N N . LEU A 1 70 ? 0.387 8.680 0.166 1.00 94.38 70 LEU A N 1
ATOM 564 C CA . LEU A 1 70 ? -0.875 9.054 0.810 1.00 94.38 70 LEU A CA 1
ATOM 565 C C . LEU A 1 70 ? -0.676 9.396 2.292 1.00 94.38 70 LEU A C 1
ATOM 567 O O . LEU A 1 70 ? -1.271 10.362 2.773 1.00 94.38 70 LEU A O 1
ATOM 571 N N . GLU A 1 71 ? 0.175 8.648 2.992 1.00 94.12 71 GLU A N 1
ATOM 572 C CA . GLU A 1 71 ? 0.553 8.922 4.380 1.00 94.12 71 GLU A CA 1
ATOM 573 C C . GLU A 1 71 ? 1.299 10.255 4.507 1.00 94.12 71 GLU A C 1
ATOM 575 O O . GLU A 1 71 ? 0.932 11.081 5.343 1.00 94.12 71 GLU A O 1
ATOM 580 N N . GLU A 1 72 ? 2.271 10.518 3.626 1.00 96.12 72 GLU A N 1
ATOM 581 C CA . GLU A 1 72 ? 3.004 11.789 3.570 1.00 96.12 72 GLU A CA 1
ATOM 582 C C . GLU A 1 72 ? 2.045 12.977 3.381 1.00 96.12 72 GLU A C 1
ATOM 584 O O . GLU A 1 72 ? 2.114 13.978 4.098 1.00 96.12 72 GLU A O 1
ATOM 589 N N . LEU A 1 73 ? 1.093 12.863 2.449 1.00 94.25 73 LEU A N 1
ATOM 590 C CA . LEU A 1 73 ? 0.087 13.899 2.206 1.00 94.25 73 LEU A CA 1
ATOM 591 C C . LEU A 1 73 ? -0.827 14.121 3.418 1.00 94.25 73 LEU A C 1
ATOM 593 O O . LEU A 1 73 ? -1.147 15.269 3.741 1.00 94.25 73 LEU A O 1
ATOM 597 N N . ALA A 1 74 ? -1.247 13.048 4.091 1.00 92.75 74 ALA A N 1
ATOM 598 C CA . ALA A 1 74 ? -2.074 13.137 5.290 1.00 92.75 74 ALA A CA 1
ATOM 599 C C . ALA A 1 74 ? -1.323 13.820 6.443 1.00 92.75 74 ALA A C 1
ATOM 601 O O . ALA A 1 74 ? -1.869 14.730 7.075 1.00 92.75 74 ALA A O 1
ATOM 602 N N . ALA A 1 75 ? -0.061 13.443 6.666 1.00 91.56 75 ALA A N 1
ATOM 603 C CA . ALA A 1 75 ? 0.803 14.048 7.674 1.00 91.56 75 ALA A CA 1
ATOM 604 C C . ALA A 1 75 ? 1.023 15.545 7.403 1.00 91.56 75 ALA A C 1
ATOM 606 O O . ALA A 1 75 ? 0.817 16.381 8.286 1.00 91.56 75 ALA A O 1
ATOM 607 N N . ASN A 1 76 ? 1.337 15.907 6.157 1.00 92.88 76 ASN A N 1
ATOM 608 C CA . ASN A 1 76 ? 1.532 17.299 5.751 1.00 92.88 76 ASN A CA 1
ATOM 609 C C . ASN A 1 76 ? 0.269 18.146 5.954 1.00 92.88 76 ASN A C 1
ATOM 611 O O . ASN A 1 76 ? 0.345 19.282 6.425 1.00 92.88 76 ASN A O 1
ATOM 615 N N . LYS A 1 77 ? -0.909 17.592 5.648 1.00 91.25 77 LYS A N 1
ATOM 616 C CA . LYS A 1 77 ? -2.188 18.275 5.875 1.00 91.25 77 LYS A CA 1
ATOM 617 C C . LYS A 1 77 ? -2.450 18.516 7.363 1.00 91.25 77 LYS A C 1
ATOM 619 O O . LYS A 1 77 ? -2.897 19.605 7.719 1.00 91.25 77 LYS A O 1
ATOM 624 N N . ALA A 1 78 ? -2.154 17.542 8.222 1.00 90.56 78 ALA A N 1
ATOM 625 C CA . ALA A 1 78 ? -2.305 17.688 9.669 1.00 90.56 78 ALA A CA 1
ATOM 626 C C . ALA A 1 78 ? -1.389 18.790 10.229 1.00 90.56 78 ALA A C 1
ATOM 628 O O . ALA A 1 78 ? -1.846 19.637 10.995 1.00 90.56 78 ALA A O 1
ATOM 629 N N . LEU A 1 79 ? -0.129 18.850 9.779 1.00 89.06 79 LEU A N 1
ATOM 630 C CA . LEU A 1 79 ? 0.818 19.904 10.167 1.00 89.06 79 LEU A CA 1
ATOM 631 C C . LEU A 1 79 ? 0.335 21.304 9.759 1.00 89.06 79 LEU A C 1
ATOM 633 O O . LEU A 1 79 ? 0.409 22.246 10.548 1.00 89.06 79 LEU A O 1
ATOM 637 N N . GLN A 1 80 ? -0.214 21.444 8.548 1.00 87.50 80 GLN A N 1
ATOM 638 C CA . GLN A 1 80 ? -0.780 22.713 8.076 1.00 87.50 80 GLN A CA 1
ATOM 639 C C . GLN A 1 80 ? -2.008 23.151 8.879 1.00 87.50 80 GLN A C 1
ATOM 641 O O . GLN A 1 80 ? -2.231 24.348 9.041 1.00 87.50 80 GLN A O 1
ATOM 646 N N . GLN A 1 81 ? -2.815 22.203 9.359 1.00 85.12 81 GLN A N 1
ATOM 647 C CA . GLN A 1 81 ? -3.994 22.485 10.178 1.00 85.12 81 GLN A CA 1
ATOM 648 C C . GLN A 1 81 ? -3.627 22.854 11.617 1.00 85.12 81 GLN A C 1
ATOM 650 O O . GLN A 1 81 ? -4.266 23.731 12.176 1.00 85.12 81 GLN A O 1
ATOM 655 N N . ALA A 1 82 ? -2.590 22.238 12.189 1.00 79.12 82 ALA A N 1
ATOM 656 C CA . ALA A 1 82 ? -2.088 22.568 13.524 1.00 79.12 82 ALA A CA 1
ATOM 657 C C . ALA A 1 82 ? -1.337 23.914 13.585 1.00 79.12 82 ALA A C 1
ATOM 659 O O . ALA A 1 82 ? -1.152 24.464 14.665 1.00 79.12 82 ALA A O 1
ATOM 660 N N . SER A 1 83 ? -0.895 24.432 12.434 1.00 76.69 83 SER A N 1
ATOM 661 C CA . SER A 1 83 ? -0.202 25.726 12.310 1.00 76.69 83 SER A CA 1
ATOM 662 C C . SER A 1 83 ? -1.149 26.906 12.028 1.00 76.69 83 SER A C 1
ATOM 664 O O . SER A 1 83 ? -0.677 28.006 11.736 1.00 76.69 83 SER A O 1
ATOM 666 N N . ARG A 1 84 ? -2.466 26.673 12.042 1.00 59.84 84 ARG A N 1
ATOM 667 C CA . ARG A 1 84 ? -3.527 27.679 11.885 1.00 59.84 84 ARG A CA 1
ATOM 668 C C . ARG A 1 84 ? -4.242 27.886 13.209 1.00 59.84 84 ARG A C 1
ATOM 670 O O . ARG A 1 84 ? -4.642 29.043 13.448 1.00 59.84 84 ARG A O 1
#

Sequence (84 aa):
MKADEFDKKFDEGGDILDALDLSKAKRTMHDQKRVNVDFPAWMIESLDKEADRIGVTRQSIIKVWLAERLEELAANKALQQASR